Protein AF-A0AAN7A7U9-F1 (afdb_monomer_lite)

Sequence (141 aa):
MVQITGFTKRAVVSYAAAISLAANLSNPTDLSNSATAMSAFYLPDVTAFTLGAITRISDQDSFKQGTEFLLGKYNESGIGTDFRLDHYKIDPVGESSAIAWVTRMALPGSGAKRKAKGTLNGGWKFTNVYGFRVLPDGRKG

Secondary structure (DSSP, 8-state):
-HHHHHHHHHHHHHHHHHHHGGG-TT-HHHHHHHHHHHHTTSPTTEEEEETTEEEEE-SHHHHHHHHHHHHHHHHHTT--SEEEEEEEEEEE-SSSEEEEEEEEEEEPPTT--S--TTS-SS-EEEEEEEEEEB-TTS-B-

Radius of gyration: 15.83 Å; chains: 1; bounding box: 36×30×45 Å

pLDDT: mean 79.78, std 13.63, range [41.31, 96.38]

Organism: NCBI:txid2587417

Structure (mmCIF, N/CA/C/O backbone):
data_AF-A0AAN7A7U9-F1
#
_entry.id   AF-A0AAN7A7U9-F1
#
loop_
_atom_site.group_PDB
_atom_site.id
_atom_site.type_symbol
_atom_site.label_atom_id
_atom_site.label_alt_id
_atom_site.label_comp_id
_atom_site.label_asym_id
_atom_site.label_entity_id
_atom_site.label_seq_id
_atom_site.pdbx_PDB_ins_code
_atom_site.Cartn_x
_atom_site.Cartn_y
_atom_site.Cartn_z
_atom_site.occupancy
_atom_site.B_iso_or_equiv
_atom_site.auth_seq_id
_atom_site.auth_comp_id
_atom_site.auth_asym_id
_atom_site.auth_atom_id
_atom_site.pdbx_PDB_model_num
ATOM 1 N N . MET A 1 1 ? -20.703 -1.152 13.373 1.00 60.66 1 MET A N 1
ATOM 2 C CA . MET A 1 1 ? -20.056 -1.858 12.234 1.00 60.66 1 MET A CA 1
ATOM 3 C C . MET A 1 1 ? -19.987 -1.039 10.933 1.00 60.66 1 MET A C 1
ATOM 5 O O . MET A 1 1 ? -18.911 -0.935 10.367 1.00 60.66 1 MET A O 1
ATOM 9 N N . VAL A 1 2 ? -21.072 -0.395 10.468 1.00 64.12 2 VAL A N 1
ATOM 10 C CA . VAL A 1 2 ? -21.076 0.415 9.217 1.00 64.12 2 VAL A CA 1
ATOM 11 C C . VAL A 1 2 ? -20.004 1.517 9.193 1.00 64.12 2 VAL A C 1
ATOM 13 O O . VAL A 1 2 ? -19.424 1.805 8.145 1.00 64.12 2 VAL A O 1
ATOM 16 N N . GLN A 1 3 ? -19.698 2.111 10.351 1.00 79.62 3 GLN A N 1
ATOM 17 C CA . GLN A 1 3 ? -18.698 3.173 10.445 1.00 79.62 3 GLN A CA 1
ATOM 18 C C . GLN A 1 3 ? -17.283 2.693 10.086 1.00 79.62 3 GLN A C 1
ATOM 20 O O . GLN A 1 3 ? -16.676 3.297 9.200 1.00 79.62 3 GLN A O 1
ATOM 25 N N . ILE A 1 4 ? -16.777 1.602 10.685 1.00 85.44 4 ILE A N 1
ATOM 26 C CA . ILE A 1 4 ? -15.425 1.096 10.382 1.00 85.44 4 ILE A CA 1
ATOM 27 C C . ILE A 1 4 ? -15.292 0.704 8.909 1.00 85.44 4 ILE A C 1
ATOM 29 O O . ILE A 1 4 ? -14.340 1.125 8.263 1.00 85.44 4 ILE A O 1
ATOM 33 N N . THR A 1 5 ? -16.281 0.023 8.322 1.00 88.50 5 THR A N 1
ATOM 34 C CA . THR A 1 5 ? -16.251 -0.327 6.893 1.00 88.50 5 THR A CA 1
ATOM 35 C C . THR A 1 5 ? -16.170 0.919 6.006 1.00 88.50 5 THR A C 1
ATOM 37 O O . THR A 1 5 ? -15.396 0.953 5.048 1.00 88.50 5 THR A O 1
ATOM 40 N N . GLY A 1 6 ? -16.919 1.977 6.340 1.00 87.81 6 GLY A N 1
ATOM 41 C CA . GLY A 1 6 ? -16.845 3.261 5.642 1.00 87.81 6 GLY A CA 1
ATOM 42 C C . GLY A 1 6 ? -15.481 3.948 5.781 1.00 87.81 6 GLY A C 1
ATOM 43 O O . GLY A 1 6 ? -14.964 4.490 4.801 1.00 87.81 6 GLY A O 1
ATOM 44 N N . PHE A 1 7 ? -14.872 3.908 6.970 1.00 85.38 7 PHE A N 1
ATOM 45 C CA . PHE A 1 7 ? -13.523 4.435 7.202 1.00 85.38 7 PHE A CA 1
ATOM 46 C C . PHE A 1 7 ? -12.462 3.654 6.427 1.00 85.38 7 PHE A C 1
ATOM 48 O O . PHE A 1 7 ? -11.679 4.264 5.698 1.00 85.38 7 PHE A O 1
ATOM 55 N N . THR A 1 8 ? -12.481 2.325 6.517 1.00 90.06 8 THR A N 1
ATOM 56 C CA . THR A 1 8 ? -11.564 1.437 5.798 1.00 90.06 8 THR A CA 1
ATOM 57 C C . THR A 1 8 ? -11.679 1.635 4.290 1.00 90.06 8 THR A C 1
ATOM 59 O O . THR A 1 8 ? -10.665 1.782 3.614 1.00 90.06 8 THR A O 1
ATOM 62 N N . LYS A 1 9 ? -12.899 1.762 3.751 1.00 91.88 9 LYS A N 1
ATOM 63 C CA . LYS A 1 9 ? -13.111 2.057 2.327 1.00 91.88 9 LYS A CA 1
ATOM 64 C C . LYS A 1 9 ? -12.440 3.364 1.907 1.00 91.88 9 LYS A C 1
ATOM 66 O O . LYS A 1 9 ? -11.749 3.392 0.893 1.00 91.88 9 LYS A O 1
ATOM 71 N N . ARG A 1 10 ? -12.604 4.442 2.684 1.00 89.69 10 ARG A N 1
ATOM 72 C CA . ARG A 1 10 ? -11.935 5.725 2.401 1.00 89.69 10 ARG A CA 1
ATOM 73 C C . ARG A 1 10 ? -10.416 5.598 2.445 1.00 89.69 10 ARG A C 1
ATOM 75 O O . ARG A 1 10 ? -9.747 6.178 1.597 1.00 89.69 10 ARG A O 1
ATOM 82 N N . ALA A 1 11 ? -9.882 4.842 3.402 1.00 88.75 11 ALA A N 1
ATOM 83 C CA . ALA A 1 11 ? -8.449 4.600 3.489 1.00 88.75 11 ALA A CA 1
ATOM 84 C C . ALA A 1 11 ? -7.937 3.855 2.244 1.00 88.75 11 ALA A C 1
ATOM 86 O O . ALA A 1 11 ? -6.992 4.319 1.614 1.00 88.75 11 ALA A O 1
ATOM 87 N N . VAL A 1 12 ? -8.593 2.763 1.833 1.00 91.31 12 VAL A N 1
ATOM 88 C CA . VAL A 1 12 ? -8.227 1.996 0.626 1.00 91.31 12 VAL A CA 1
ATOM 89 C C . VAL A 1 12 ? -8.265 2.868 -0.631 1.00 91.31 12 VAL A C 1
ATOM 91 O O . VAL A 1 12 ? -7.343 2.820 -1.441 1.00 91.31 12 VAL A O 1
ATOM 94 N N . VAL A 1 13 ? -9.296 3.703 -0.787 1.00 90.12 13 VAL A N 1
ATOM 95 C CA . VAL A 1 13 ? -9.397 4.635 -1.923 1.00 90.12 13 VAL A CA 1
ATOM 96 C C . VAL A 1 13 ? -8.283 5.687 -1.886 1.00 90.12 13 VAL A C 1
ATOM 98 O O . VAL A 1 13 ? -7.688 5.981 -2.919 1.00 90.12 13 VAL A O 1
ATOM 101 N N . SER A 1 14 ? -7.949 6.217 -0.707 1.00 88.62 14 SER A N 1
ATOM 102 C CA . SER A 1 14 ? -6.829 7.154 -0.547 1.00 88.62 14 SER A CA 1
ATOM 103 C C . SER A 1 14 ? -5.490 6.507 -0.906 1.00 88.62 14 SER A C 1
ATOM 105 O O . SER A 1 14 ? -4.671 7.125 -1.580 1.00 88.62 14 SER A O 1
ATOM 107 N N . TYR A 1 15 ? -5.278 5.253 -0.500 1.00 88.75 15 TYR A N 1
ATOM 108 C CA . TYR A 1 15 ? -4.089 4.486 -0.866 1.00 88.75 15 TYR A CA 1
ATOM 109 C C . TYR A 1 15 ? -4.009 4.256 -2.378 1.00 88.75 15 TYR A C 1
ATOM 111 O O . TYR A 1 15 ? -2.956 4.447 -2.977 1.00 88.75 15 TYR A O 1
ATOM 119 N N . ALA A 1 16 ? -5.132 3.916 -3.016 1.00 87.06 16 ALA A N 1
ATOM 120 C CA . ALA A 1 16 ? -5.215 3.754 -4.465 1.00 87.06 16 ALA A CA 1
ATOM 121 C C . ALA A 1 16 ? -4.847 5.035 -5.235 1.00 87.06 16 ALA A C 1
ATOM 123 O O . ALA A 1 16 ? -4.173 4.972 -6.265 1.00 87.06 16 ALA A O 1
ATOM 124 N N . ALA A 1 17 ? -5.250 6.201 -4.728 1.00 86.38 17 ALA A N 1
ATOM 125 C CA . ALA A 1 17 ? -4.834 7.478 -5.295 1.00 86.38 17 ALA A CA 1
ATOM 126 C C . ALA A 1 17 ? -3.319 7.696 -5.131 1.00 86.38 17 ALA A C 1
ATOM 128 O O . ALA A 1 17 ? -2.652 8.064 -6.093 1.00 86.38 17 ALA A O 1
ATOM 129 N N . ALA A 1 18 ? -2.763 7.393 -3.952 1.00 87.38 18 ALA A N 1
ATOM 130 C CA . ALA A 1 18 ? -1.336 7.548 -3.670 1.00 87.38 18 ALA A CA 1
ATOM 131 C C . ALA A 1 18 ? -0.441 6.667 -4.561 1.00 87.38 18 ALA A C 1
ATOM 133 O O . ALA A 1 18 ? 0.560 7.151 -5.093 1.00 87.38 18 ALA A O 1
ATOM 134 N N . ILE A 1 19 ? -0.810 5.398 -4.772 1.00 84.75 19 ILE A N 1
ATOM 135 C CA . ILE A 1 19 ? -0.047 4.486 -5.646 1.00 84.75 19 ILE A CA 1
ATOM 136 C C . ILE A 1 19 ? -0.122 4.895 -7.124 1.00 84.75 19 ILE A C 1
ATOM 138 O O . ILE A 1 19 ? 0.819 4.646 -7.869 1.00 84.75 19 ILE A O 1
ATOM 142 N N . SER A 1 20 ? -1.206 5.561 -7.541 1.00 81.25 20 SER A N 1
ATOM 143 C CA . SER A 1 20 ? -1.368 6.031 -8.924 1.00 81.25 20 SER A CA 1
ATOM 144 C C . SER A 1 20 ? -0.454 7.222 -9.247 1.00 81.25 20 SER A C 1
ATOM 146 O O . SER A 1 20 ? -0.170 7.470 -10.415 1.00 81.25 20 SER A O 1
ATOM 148 N N . LEU A 1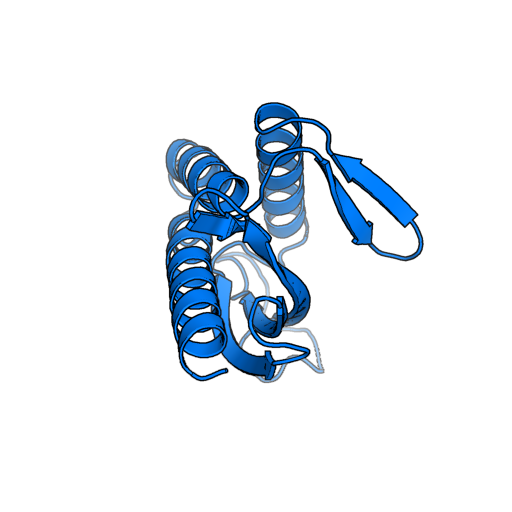 21 ? 0.050 7.944 -8.234 1.00 82.06 21 LEU A N 1
ATOM 149 C CA . LEU A 1 21 ? 1.003 9.046 -8.432 1.00 82.06 21 LEU A CA 1
ATOM 150 C C . LEU A 1 21 ? 2.333 8.567 -9.028 1.00 82.06 21 LEU A C 1
ATOM 152 O O . LEU A 1 21 ? 2.974 9.312 -9.760 1.00 82.06 21 LEU A O 1
ATOM 156 N N . ALA A 1 22 ? 2.723 7.314 -8.777 1.00 78.38 22 ALA A N 1
ATOM 157 C CA . ALA A 1 22 ? 3.942 6.733 -9.334 1.00 78.38 22 ALA A CA 1
ATOM 158 C C . ALA A 1 22 ? 3.800 6.294 -10.806 1.00 78.38 22 ALA A C 1
ATOM 160 O O . ALA A 1 22 ? 4.743 5.731 -11.363 1.00 78.38 22 ALA A O 1
ATOM 161 N N . ALA A 1 23 ? 2.650 6.528 -11.454 1.00 73.94 23 ALA A N 1
ATOM 162 C CA . ALA A 1 23 ? 2.406 6.095 -12.829 1.00 73.94 23 ALA A CA 1
ATOM 163 C C . ALA A 1 23 ? 3.271 6.816 -13.878 1.00 73.94 23 ALA A C 1
ATOM 165 O O . ALA A 1 23 ? 3.528 6.252 -14.942 1.00 73.94 23 ALA A O 1
ATOM 166 N N . ASN A 1 24 ? 3.746 8.034 -13.594 1.00 65.25 24 ASN A N 1
ATOM 167 C CA . ASN A 1 24 ? 4.588 8.801 -14.509 1.00 65.25 24 ASN A CA 1
ATOM 168 C C . ASN A 1 24 ? 6.027 8.894 -13.984 1.00 65.25 24 ASN A C 1
ATOM 170 O O . ASN A 1 24 ? 6.372 9.751 -13.183 1.00 65.25 24 ASN A O 1
ATOM 174 N N . LEU A 1 25 ? 6.888 7.996 -14.458 1.00 61.00 25 LEU A N 1
ATOM 175 C CA . LEU A 1 25 ? 8.288 7.896 -14.027 1.00 61.00 25 LEU A CA 1
ATOM 176 C C . LEU A 1 25 ? 9.234 8.906 -14.686 1.00 61.00 25 LEU A C 1
ATOM 178 O O . LEU A 1 25 ? 10.439 8.862 -14.447 1.00 61.00 25 LEU A O 1
ATOM 182 N N . SER A 1 26 ? 8.720 9.813 -15.516 1.00 57.75 26 SER A N 1
ATOM 183 C CA . SER A 1 26 ? 9.549 10.825 -16.186 1.00 57.75 26 SER A CA 1
ATOM 184 C C . SER A 1 26 ? 10.170 11.819 -15.195 1.00 57.75 26 SER A C 1
ATOM 186 O O . SER A 1 26 ? 11.075 12.566 -15.559 1.00 57.75 26 SER A O 1
ATOM 188 N N . ASN A 1 27 ? 9.684 11.838 -13.950 1.00 60.19 27 ASN A N 1
ATOM 189 C CA . ASN A 1 27 ? 10.082 12.778 -12.921 1.00 60.19 27 ASN A CA 1
ATOM 190 C C . ASN A 1 27 ? 10.378 12.046 -11.592 1.00 60.19 27 ASN A C 1
ATOM 192 O O . ASN A 1 27 ? 9.455 11.532 -10.962 1.00 60.19 27 ASN A O 1
ATOM 196 N N . PRO A 1 28 ? 11.634 12.030 -11.107 1.00 60.88 28 PRO A N 1
ATOM 197 C CA . PRO A 1 28 ? 11.998 11.478 -9.793 1.00 60.88 28 PRO A CA 1
ATOM 198 C C . PRO A 1 28 ? 11.186 12.055 -8.620 1.00 60.88 28 PRO A C 1
ATOM 200 O O . PRO A 1 28 ? 11.000 11.395 -7.598 1.00 60.88 28 PRO A O 1
ATOM 203 N N . THR A 1 29 ? 10.656 13.269 -8.782 1.00 68.00 29 THR A N 1
ATOM 204 C CA . THR A 1 29 ? 9.774 13.925 -7.806 1.00 68.00 29 THR A CA 1
ATOM 205 C C . THR A 1 29 ? 8.458 13.163 -7.624 1.00 68.00 29 THR A C 1
ATOM 207 O O . THR A 1 29 ? 7.935 13.100 -6.512 1.00 68.00 29 THR A O 1
ATOM 210 N N . ASP A 1 30 ? 7.950 12.517 -8.676 1.00 72.56 30 ASP A N 1
ATOM 211 C CA . ASP A 1 30 ? 6.678 11.786 -8.643 1.00 72.56 30 ASP A CA 1
ATOM 212 C C . ASP A 1 30 ? 6.797 10.496 -7.813 1.00 72.56 30 ASP A C 1
ATOM 214 O O . ASP A 1 30 ? 5.868 10.132 -7.088 1.00 72.56 30 ASP A O 1
ATOM 218 N N . LEU A 1 31 ? 7.977 9.861 -7.817 1.00 75.50 31 LEU A N 1
ATOM 219 C CA . LEU A 1 31 ? 8.285 8.717 -6.953 1.00 75.50 31 LEU A CA 1
ATOM 220 C C . LEU A 1 31 ? 8.313 9.104 -5.474 1.00 75.50 31 LEU A C 1
ATOM 222 O O . LEU A 1 31 ? 7.656 8.447 -4.667 1.00 75.50 31 LEU A O 1
ATOM 226 N N . SER A 1 32 ? 9.030 10.174 -5.111 1.00 81.75 32 SER A N 1
ATOM 227 C CA . SER A 1 32 ? 9.101 10.601 -3.705 1.00 81.75 32 SER A CA 1
ATOM 228 C C . SER A 1 32 ? 7.753 11.119 -3.194 1.00 81.75 32 SER A C 1
ATOM 230 O O . SER A 1 32 ? 7.362 10.838 -2.056 1.00 81.75 32 SER A O 1
ATOM 232 N N . ASN A 1 33 ? 6.988 11.809 -4.046 1.00 83.38 33 ASN A N 1
ATOM 233 C CA . ASN A 1 33 ? 5.623 12.231 -3.733 1.00 83.38 33 ASN A CA 1
ATOM 234 C C . ASN A 1 33 ? 4.694 11.032 -3.524 1.00 83.38 33 ASN A C 1
ATOM 236 O O . ASN A 1 33 ? 3.951 11.000 -2.542 1.00 83.38 33 ASN A O 1
ATOM 240 N N . SER A 1 34 ? 4.762 10.025 -4.402 1.00 83.50 34 SER A N 1
ATOM 241 C CA . SER A 1 34 ? 3.994 8.790 -4.239 1.00 83.50 34 SER A CA 1
ATOM 242 C C . SER A 1 34 ? 4.384 8.064 -2.955 1.00 83.50 34 SER A C 1
ATOM 244 O O . SER A 1 34 ? 3.504 7.719 -2.172 1.00 83.50 34 SER A O 1
ATOM 246 N N . ALA A 1 35 ? 5.678 7.914 -2.668 1.00 85.38 35 ALA A N 1
ATOM 247 C CA . ALA A 1 35 ? 6.139 7.265 -1.447 1.00 85.38 35 ALA A CA 1
ATOM 248 C C . ALA A 1 35 ? 5.700 8.005 -0.177 1.00 85.38 35 ALA A C 1
ATOM 250 O O . ALA A 1 35 ? 5.262 7.365 0.774 1.00 85.38 35 ALA A O 1
ATOM 251 N N . THR A 1 36 ? 5.739 9.340 -0.185 1.00 86.94 36 THR A N 1
ATOM 252 C CA . THR A 1 36 ? 5.235 10.175 0.918 1.00 86.94 36 THR A CA 1
ATOM 253 C C . THR A 1 36 ? 3.724 9.993 1.106 1.00 86.94 36 THR A C 1
ATOM 255 O O . THR A 1 36 ? 3.240 9.810 2.221 1.00 86.94 36 THR A O 1
ATOM 258 N N . ALA A 1 37 ? 2.951 10.000 0.016 1.00 86.06 37 ALA A N 1
ATOM 259 C CA . ALA A 1 37 ? 1.505 9.797 0.078 1.00 86.06 37 ALA A CA 1
ATOM 260 C C . ALA A 1 37 ? 1.136 8.366 0.513 1.00 86.06 37 ALA A C 1
ATOM 262 O O . ALA A 1 37 ? 0.161 8.162 1.236 1.00 86.06 37 ALA A O 1
ATOM 263 N N . MET A 1 38 ? 1.918 7.372 0.088 1.00 85.56 38 MET A N 1
ATOM 264 C CA . MET A 1 38 ? 1.750 5.975 0.475 1.00 85.56 38 MET A CA 1
ATOM 265 C C . MET A 1 38 ? 2.129 5.742 1.936 1.00 85.56 38 MET A C 1
ATOM 267 O O . MET A 1 38 ? 1.429 4.990 2.603 1.00 85.56 38 MET A O 1
ATOM 271 N N . SER A 1 39 ? 3.191 6.367 2.452 1.00 84.12 39 SER A N 1
ATOM 272 C CA . SER A 1 39 ? 3.609 6.188 3.848 1.00 84.12 39 SER A CA 1
ATOM 273 C C . SER A 1 39 ? 2.586 6.763 4.827 1.00 84.12 39 SER A C 1
ATOM 275 O O . SER A 1 39 ? 2.274 6.131 5.837 1.00 84.12 39 SER A O 1
ATOM 277 N N . ALA A 1 40 ? 1.949 7.881 4.467 1.00 83.81 40 ALA A N 1
ATOM 278 C CA . ALA A 1 40 ? 0.885 8.510 5.251 1.00 83.81 40 ALA A CA 1
ATOM 279 C C . ALA A 1 40 ? -0.375 7.638 5.434 1.00 83.81 40 ALA A C 1
ATOM 281 O O . ALA A 1 40 ? -1.222 7.943 6.274 1.00 83.81 40 ALA A O 1
ATOM 282 N N . PHE A 1 41 ? -0.526 6.561 4.656 1.00 81.69 41 PHE A N 1
ATOM 283 C CA . PHE A 1 41 ? -1.599 5.583 4.853 1.00 81.69 41 PHE A CA 1
ATOM 284 C C . PHE A 1 41 ? -1.412 4.749 6.128 1.00 81.69 41 PHE A C 1
ATOM 286 O O . PHE A 1 41 ? -2.390 4.262 6.692 1.00 81.69 41 PHE A O 1
ATOM 293 N N . TYR A 1 42 ? -0.172 4.587 6.572 1.00 80.44 42 TYR A N 1
ATOM 294 C CA . TYR A 1 42 ? 0.198 3.738 7.691 1.00 80.44 42 TYR A CA 1
ATOM 295 C C . TYR A 1 42 ? 0.369 4.574 8.962 1.00 80.44 42 TYR A C 1
ATOM 297 O O . TYR A 1 42 ? 0.741 5.742 8.899 1.00 80.44 42 TYR A O 1
ATOM 305 N N . LEU A 1 43 ? 0.116 4.003 10.139 1.00 78.00 43 LEU A N 1
ATOM 306 C CA . LEU A 1 43 ? 0.566 4.624 11.388 1.00 78.00 43 LEU A CA 1
ATOM 307 C C . LEU A 1 43 ? 2.043 4.315 11.658 1.00 78.00 43 LEU A C 1
ATOM 309 O O . LEU A 1 43 ? 2.579 3.357 11.108 1.00 78.00 43 LEU A O 1
ATOM 313 N N . PRO A 1 44 ? 2.709 5.072 12.544 1.00 74.69 44 PRO A N 1
ATOM 314 C CA . PRO A 1 44 ? 3.927 4.589 13.187 1.00 74.69 44 PRO A CA 1
ATOM 315 C C . PRO A 1 44 ? 3.701 3.215 13.846 1.00 74.69 44 PRO A C 1
ATOM 317 O O . PRO A 1 44 ? 2.573 2.879 14.216 1.00 74.69 44 PRO A O 1
ATOM 320 N N . ASP A 1 45 ? 4.773 2.438 14.013 1.00 83.44 45 ASP A N 1
ATOM 321 C CA . ASP A 1 45 ? 4.758 1.090 14.607 1.00 83.44 45 ASP A CA 1
ATOM 322 C C . ASP A 1 45 ? 4.002 0.005 13.813 1.00 83.44 45 ASP A C 1
ATOM 324 O O . ASP A 1 45 ? 3.464 -0.957 14.376 1.00 83.44 45 ASP A O 1
ATOM 328 N N . VAL A 1 46 ? 4.000 0.096 12.483 1.00 83.62 46 VAL A N 1
ATOM 329 C CA . VAL A 1 46 ? 3.442 -0.965 11.633 1.00 83.62 46 VAL A CA 1
ATOM 330 C C . VAL A 1 46 ? 4.331 -2.198 11.651 1.00 83.62 46 VAL A C 1
ATOM 332 O O . VAL A 1 46 ? 5.551 -2.127 11.523 1.00 83.62 46 VAL A O 1
ATOM 335 N N . THR A 1 47 ? 3.692 -3.360 11.749 1.00 87.25 47 THR A N 1
ATOM 336 C CA . THR A 1 47 ? 4.337 -4.647 11.488 1.00 87.25 47 THR A CA 1
ATOM 337 C C . THR A 1 47 ? 3.980 -5.099 10.077 1.00 87.25 47 THR A C 1
ATOM 339 O O . THR A 1 47 ? 2.810 -5.323 9.769 1.00 87.25 47 THR A O 1
ATOM 342 N N . ALA A 1 48 ? 4.988 -5.219 9.221 1.00 84.56 48 ALA A N 1
ATOM 343 C CA . ALA A 1 48 ? 4.866 -5.718 7.862 1.00 84.56 48 ALA A CA 1
ATOM 344 C C . ALA A 1 48 ? 5.344 -7.172 7.781 1.00 84.56 48 ALA A C 1
ATOM 346 O O . ALA A 1 48 ? 6.349 -7.547 8.387 1.00 84.56 48 ALA A O 1
ATOM 347 N N . PHE A 1 49 ? 4.632 -7.972 6.990 1.00 86.56 49 PHE A N 1
ATOM 348 C CA . PHE A 1 49 ? 4.971 -9.361 6.700 1.00 86.56 49 PHE A CA 1
ATOM 349 C C . PHE A 1 49 ? 5.230 -9.484 5.201 1.00 86.56 49 PHE A C 1
ATOM 351 O O . PHE A 1 49 ? 4.301 -9.365 4.401 1.00 86.56 49 PHE A O 1
ATOM 358 N N . THR A 1 50 ? 6.482 -9.712 4.814 1.00 81.25 50 THR A N 1
ATOM 359 C CA . THR A 1 50 ? 6.891 -9.720 3.403 1.00 81.25 50 THR A CA 1
ATOM 360 C C . THR A 1 50 ? 7.802 -10.911 3.145 1.00 81.25 50 THR A C 1
ATOM 362 O O . THR A 1 50 ? 8.871 -11.004 3.737 1.00 81.25 50 THR A O 1
ATOM 365 N N . LEU A 1 51 ? 7.392 -11.825 2.257 1.00 79.94 51 LEU A N 1
ATOM 366 C CA . LEU A 1 51 ? 8.187 -12.994 1.834 1.00 79.94 51 LEU A CA 1
ATOM 367 C C . LEU A 1 51 ? 8.743 -13.842 3.001 1.00 79.94 51 LEU A C 1
ATOM 369 O O . LEU A 1 51 ? 9.862 -14.339 2.941 1.00 79.94 51 LEU A O 1
ATOM 373 N N . GLY A 1 52 ? 7.963 -13.995 4.077 1.00 82.75 52 GLY A N 1
ATOM 374 C CA . GLY A 1 52 ? 8.364 -14.745 5.274 1.00 82.75 52 GLY A CA 1
ATOM 375 C C . GLY A 1 52 ? 9.188 -13.946 6.291 1.00 82.75 52 GLY A C 1
ATOM 376 O O . GLY A 1 52 ? 9.425 -14.441 7.388 1.00 82.75 52 GLY A O 1
ATOM 377 N N . ALA A 1 53 ? 9.575 -12.708 5.975 1.00 84.00 53 ALA A N 1
ATOM 378 C CA . ALA A 1 53 ? 10.178 -11.790 6.932 1.00 84.00 53 ALA A CA 1
ATOM 379 C C . ALA A 1 53 ? 9.106 -10.996 7.691 1.00 84.00 53 ALA A C 1
ATOM 381 O O . ALA A 1 53 ? 8.078 -10.611 7.12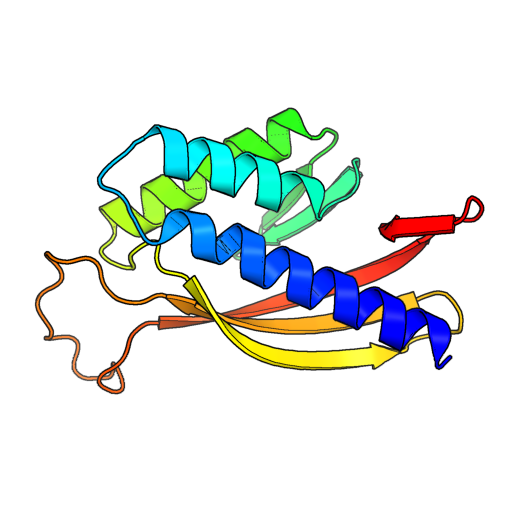6 1.00 84.00 53 ALA A O 1
ATOM 382 N N . ILE A 1 54 ? 9.384 -10.725 8.967 1.00 89.44 54 ILE A N 1
ATOM 383 C CA . ILE A 1 54 ? 8.605 -9.824 9.817 1.00 89.44 54 ILE A CA 1
ATOM 384 C C . ILE A 1 54 ? 9.454 -8.578 10.039 1.00 89.44 54 ILE A C 1
ATOM 386 O O . ILE A 1 54 ? 10.579 -8.670 10.531 1.00 89.44 54 ILE A O 1
ATOM 390 N N . THR A 1 55 ? 8.929 -7.412 9.684 1.00 87.69 55 THR A N 1
ATOM 391 C CA . THR A 1 55 ? 9.626 -6.136 9.851 1.00 87.69 55 THR A CA 1
ATOM 392 C C . THR A 1 55 ? 8.736 -5.177 10.613 1.00 87.69 55 THR A C 1
ATOM 394 O O . THR A 1 55 ? 7.597 -4.933 10.218 1.00 87.69 55 THR A O 1
ATOM 397 N N . ARG A 1 56 ? 9.256 -4.614 11.703 1.00 8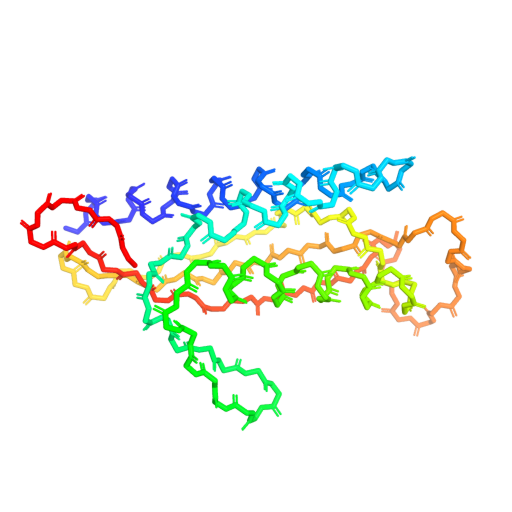8.69 56 ARG A N 1
ATOM 398 C CA . ARG A 1 56 ? 8.606 -3.509 12.402 1.00 88.69 56 ARG A CA 1
ATOM 399 C C . ARG A 1 56 ? 9.160 -2.197 11.865 1.00 88.69 56 ARG A C 1
ATOM 401 O O . ARG A 1 56 ? 10.372 -2.010 11.848 1.00 88.69 56 ARG A O 1
ATOM 408 N N . ILE A 1 57 ? 8.271 -1.316 11.428 1.00 86.44 57 ILE A N 1
ATOM 409 C CA . ILE A 1 57 ? 8.603 0.016 10.931 1.00 86.44 57 ILE A CA 1
ATOM 410 C C . ILE A 1 57 ? 8.094 1.012 11.968 1.00 86.44 57 ILE A C 1
ATOM 412 O O . ILE A 1 57 ? 6.888 1.194 12.131 1.00 86.44 57 ILE A O 1
ATOM 416 N N . SER A 1 58 ? 9.025 1.594 12.717 1.00 85.25 58 SER A N 1
ATOM 417 C CA . SER A 1 58 ? 8.712 2.383 13.912 1.00 85.25 58 SER A CA 1
ATOM 418 C C . SER A 1 58 ? 8.283 3.815 13.592 1.00 85.25 58 SER A C 1
ATOM 420 O O . SER A 1 58 ? 7.536 4.412 14.360 1.00 85.25 58 SER A O 1
ATOM 422 N N . ASP A 1 59 ? 8.708 4.362 12.454 1.00 87.31 59 ASP A N 1
ATOM 423 C CA . ASP A 1 59 ? 8.483 5.758 12.086 1.00 87.31 59 ASP A CA 1
ATOM 424 C C . ASP A 1 59 ? 8.130 5.932 10.597 1.00 87.31 59 ASP A C 1
ATOM 426 O O . ASP A 1 59 ? 8.295 5.034 9.766 1.00 87.31 59 ASP A O 1
ATOM 430 N N . GLN A 1 60 ? 7.597 7.111 10.278 1.00 85.12 60 GLN A N 1
ATOM 431 C CA . GLN A 1 60 ? 7.121 7.457 8.939 1.00 85.12 60 GLN A CA 1
ATOM 432 C C . GLN A 1 60 ? 8.243 7.601 7.908 1.00 85.12 60 GLN A C 1
ATOM 434 O O . GLN A 1 60 ? 8.044 7.236 6.749 1.00 85.12 60 GLN A O 1
ATOM 439 N N . ASP A 1 61 ? 9.418 8.083 8.312 1.00 87.56 61 ASP A N 1
ATOM 440 C CA . ASP A 1 61 ? 10.539 8.297 7.396 1.00 87.56 61 ASP A CA 1
ATOM 441 C C . ASP A 1 61 ? 11.115 6.955 6.936 1.00 87.56 61 ASP A C 1
ATOM 443 O O . ASP A 1 61 ? 11.319 6.744 5.738 1.00 87.56 61 ASP A O 1
ATOM 447 N N . SER A 1 62 ? 11.261 6.003 7.858 1.00 87.75 62 SER A N 1
ATOM 448 C CA . SER A 1 62 ? 11.612 4.611 7.567 1.00 87.75 62 SER A CA 1
ATOM 449 C C . SER A 1 62 ? 10.607 3.969 6.604 1.00 87.75 62 SER A C 1
ATOM 451 O O . SER A 1 62 ? 10.992 3.256 5.672 1.00 87.75 62 SER A O 1
ATOM 453 N N . PHE A 1 63 ? 9.310 4.251 6.777 1.00 86.06 63 PHE A N 1
ATOM 454 C CA . PHE A 1 63 ? 8.273 3.752 5.873 1.00 86.06 63 PHE A CA 1
ATOM 455 C C . PHE A 1 63 ? 8.401 4.353 4.467 1.00 86.06 63 PHE A C 1
ATOM 457 O O . PHE A 1 63 ? 8.331 3.631 3.463 1.00 86.06 63 PHE A O 1
ATOM 464 N N . LYS A 1 64 ? 8.608 5.671 4.383 1.00 88.50 64 LYS A N 1
ATOM 465 C CA . LYS A 1 64 ? 8.814 6.382 3.119 1.00 88.50 64 LYS A CA 1
ATOM 466 C C . LYS A 1 64 ? 10.031 5.828 2.378 1.00 88.50 64 LYS A C 1
ATOM 468 O O . LYS A 1 64 ? 9.890 5.436 1.223 1.00 88.50 64 LYS A O 1
ATOM 473 N N . GLN A 1 65 ? 11.181 5.719 3.042 1.00 87.75 65 GLN A N 1
ATOM 474 C CA . GLN A 1 65 ? 12.415 5.193 2.444 1.00 87.75 65 GLN A CA 1
ATOM 475 C C . GLN A 1 65 ? 12.239 3.759 1.929 1.00 87.75 65 GLN A C 1
ATOM 477 O O . GLN A 1 65 ? 12.619 3.450 0.799 1.00 87.75 65 GLN A O 1
ATOM 482 N N . GLY A 1 66 ? 11.603 2.885 2.718 1.00 86.38 66 GLY A N 1
ATOM 483 C CA . GLY A 1 66 ? 11.293 1.520 2.287 1.00 86.38 66 GLY A CA 1
ATOM 484 C C . GLY A 1 66 ? 10.360 1.481 1.071 1.00 86.38 66 GLY A C 1
ATOM 485 O O . GLY A 1 66 ? 10.539 0.658 0.171 1.00 86.38 66 GLY A O 1
ATOM 486 N N . THR A 1 67 ? 9.395 2.400 1.005 1.00 87.06 67 THR A N 1
ATOM 487 C CA . THR A 1 67 ? 8.478 2.524 -0.136 1.00 87.06 67 THR A CA 1
ATOM 488 C C . THR A 1 67 ? 9.197 3.014 -1.392 1.00 87.06 67 THR A C 1
ATOM 490 O O . THR A 1 67 ? 9.017 2.419 -2.454 1.00 87.06 67 THR A O 1
ATOM 493 N N . GLU A 1 68 ? 10.046 4.040 -1.283 1.00 86.38 68 GLU A N 1
ATOM 494 C CA . GLU A 1 68 ? 10.874 4.527 -2.397 1.00 86.38 68 GLU A CA 1
ATOM 495 C C . GLU A 1 68 ? 11.778 3.413 -2.939 1.00 86.38 68 GLU A C 1
ATOM 497 O O . GLU A 1 68 ? 11.814 3.177 -4.149 1.00 86.38 68 GLU A O 1
ATOM 502 N N . PHE A 1 69 ? 12.436 2.663 -2.048 1.00 86.50 69 PHE A N 1
ATOM 503 C CA . PHE A 1 69 ? 13.272 1.524 -2.423 1.00 86.50 69 PHE A CA 1
ATOM 504 C C . PHE A 1 69 ? 12.484 0.454 -3.194 1.00 86.50 69 PHE A C 1
ATOM 506 O O . PHE A 1 69 ? 12.928 -0.005 -4.249 1.00 86.50 69 PHE A O 1
ATOM 513 N N . LEU A 1 70 ? 11.298 0.070 -2.708 1.00 85.12 70 LEU A N 1
ATOM 514 C CA . LEU A 1 70 ? 10.454 -0.930 -3.371 1.00 85.12 70 LEU A CA 1
ATOM 515 C C . LEU A 1 70 ? 9.972 -0.469 -4.752 1.00 85.12 70 LEU A C 1
ATOM 517 O O . LEU A 1 70 ? 10.021 -1.253 -5.701 1.00 85.12 70 LEU A O 1
ATOM 521 N N . LEU A 1 71 ? 9.536 0.787 -4.885 1.00 82.94 71 LEU A N 1
ATOM 522 C CA . LEU A 1 71 ? 9.126 1.349 -6.176 1.00 82.94 71 LEU A CA 1
ATOM 523 C C . LEU A 1 71 ? 10.296 1.375 -7.170 1.00 82.94 71 LEU A C 1
ATOM 525 O O . LEU A 1 71 ? 10.122 0.988 -8.328 1.00 82.94 71 LEU A O 1
ATOM 529 N N . GLY A 1 72 ? 11.500 1.734 -6.708 1.00 82.06 72 GLY A N 1
ATOM 530 C CA . GLY A 1 72 ? 12.728 1.643 -7.500 1.00 82.06 72 GLY A CA 1
ATOM 531 C C . GLY A 1 72 ? 12.998 0.218 -7.990 1.00 82.06 72 GLY A C 1
ATOM 532 O O . GLY A 1 72 ? 13.207 -0.001 -9.185 1.00 82.06 72 GLY A O 1
ATOM 533 N N . LYS A 1 73 ? 12.882 -0.779 -7.101 1.00 84.06 73 LYS A N 1
ATOM 534 C CA . LYS A 1 73 ? 13.057 -2.194 -7.463 1.00 84.06 73 LYS A CA 1
ATOM 535 C C . LYS A 1 73 ? 12.019 -2.678 -8.467 1.00 84.06 73 LYS A C 1
ATOM 537 O O . LYS A 1 73 ? 12.381 -3.389 -9.402 1.00 84.06 73 LYS A O 1
ATOM 542 N N . TYR A 1 74 ? 10.752 -2.291 -8.336 1.00 81.94 74 TYR A N 1
ATOM 543 C CA . TYR A 1 74 ? 9.727 -2.650 -9.321 1.00 81.94 74 TYR A CA 1
ATOM 544 C C . TYR A 1 74 ? 10.024 -2.087 -10.709 1.00 81.94 74 TYR A C 1
ATOM 546 O O . TYR A 1 74 ? 9.803 -2.777 -11.710 1.00 81.94 74 TYR A O 1
ATOM 554 N N . ASN A 1 75 ? 10.573 -0.875 -10.773 1.00 77.56 75 ASN A N 1
ATOM 555 C CA . ASN A 1 75 ? 11.002 -0.288 -12.032 1.00 77.56 75 ASN A CA 1
ATOM 556 C C . ASN A 1 75 ? 12.191 -1.051 -12.644 1.00 77.56 75 ASN A C 1
ATOM 558 O O . ASN A 1 75 ? 12.102 -1.495 -13.787 1.00 77.56 75 ASN A O 1
ATOM 562 N N . GLU A 1 76 ? 13.257 -1.290 -11.870 1.00 81.25 76 GLU A N 1
ATOM 563 C CA . GLU A 1 76 ? 14.434 -2.071 -12.303 1.00 81.25 76 GLU A CA 1
ATOM 564 C C . GLU A 1 76 ?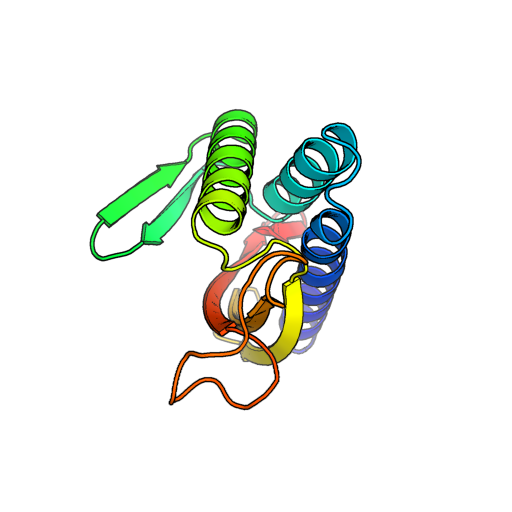 14.058 -3.481 -12.794 1.00 81.25 76 GLU A C 1
ATOM 566 O O . GLU A 1 76 ? 14.651 -4.002 -13.737 1.00 81.25 76 GLU A O 1
ATOM 571 N N . SER A 1 77 ? 13.036 -4.085 -12.182 1.00 78.81 77 SER A N 1
ATOM 572 C CA . SER A 1 77 ? 12.549 -5.433 -12.508 1.00 78.81 77 SER A CA 1
ATOM 573 C C . SER A 1 77 ? 11.658 -5.491 -13.756 1.00 78.81 77 SER A C 1
ATOM 575 O O . SER A 1 77 ? 11.266 -6.578 -14.179 1.00 78.81 77 SER A O 1
ATOM 577 N N . GLY A 1 78 ? 11.249 -4.345 -14.312 1.00 74.75 78 GLY A N 1
ATOM 578 C CA . GLY A 1 78 ? 10.277 -4.278 -15.409 1.00 74.75 78 GLY A CA 1
ATOM 579 C C . GLY A 1 78 ? 8.820 -4.553 -15.003 1.00 74.75 78 GLY A C 1
ATOM 580 O O . GLY A 1 78 ? 7.962 -4.684 -15.878 1.00 74.75 78 GLY A O 1
ATOM 581 N N . ILE A 1 79 ? 8.520 -4.617 -13.697 1.00 79.50 79 ILE A N 1
ATOM 582 C CA . ILE A 1 79 ? 7.146 -4.706 -13.166 1.00 79.50 79 ILE A CA 1
ATOM 583 C C . ILE A 1 79 ? 6.392 -3.400 -13.446 1.00 79.50 79 ILE A C 1
ATOM 585 O O . ILE A 1 79 ? 5.208 -3.449 -13.771 1.00 79.50 79 ILE A O 1
ATOM 589 N N . GLY A 1 80 ? 7.103 -2.269 -13.385 1.00 79.00 80 GLY A N 1
ATOM 590 C CA . GLY A 1 80 ? 6.544 -0.928 -13.530 1.00 79.00 80 GLY A CA 1
ATOM 591 C C . GLY A 1 80 ? 5.988 -0.373 -12.217 1.00 79.00 80 GLY A C 1
ATOM 592 O O . GLY A 1 80 ? 5.891 -1.075 -11.210 1.00 79.00 80 GLY A O 1
ATOM 593 N N . THR A 1 81 ? 5.656 0.915 -12.227 1.00 81.25 81 THR A N 1
ATOM 594 C CA . THR A 1 81 ? 5.159 1.657 -11.054 1.00 81.25 81 THR A CA 1
ATOM 595 C C . THR A 1 81 ? 3.783 2.285 -11.272 1.00 81.25 81 THR A C 1
ATOM 597 O O . THR A 1 81 ? 3.238 2.874 -10.344 1.00 81.25 81 THR A O 1
ATOM 600 N N . ASP A 1 82 ? 3.188 2.138 -12.463 1.00 83.88 82 ASP A N 1
ATOM 601 C CA . ASP A 1 82 ? 1.772 2.451 -12.693 1.00 83.88 82 ASP A CA 1
ATOM 602 C C . ASP A 1 82 ? 0.930 1.357 -12.035 1.00 83.88 82 ASP A C 1
ATOM 604 O O . ASP A 1 82 ? 0.611 0.326 -12.634 1.00 83.88 82 ASP A O 1
ATOM 608 N N . PHE A 1 83 ? 0.648 1.567 -10.752 1.00 85.38 83 PHE A N 1
ATOM 609 C CA . PHE A 1 83 ? -0.243 0.729 -9.976 1.00 85.38 83 PHE A CA 1
ATOM 610 C C . PHE A 1 83 ? -1.654 1.300 -9.999 1.00 85.38 83 PHE A C 1
ATOM 612 O O . PHE A 1 83 ? -1.884 2.452 -9.642 1.00 85.38 83 PHE A O 1
ATOM 619 N N . ARG A 1 84 ? -2.622 0.443 -10.314 1.00 86.81 84 ARG A N 1
ATOM 620 C CA . ARG A 1 84 ? -4.049 0.772 -10.278 1.00 86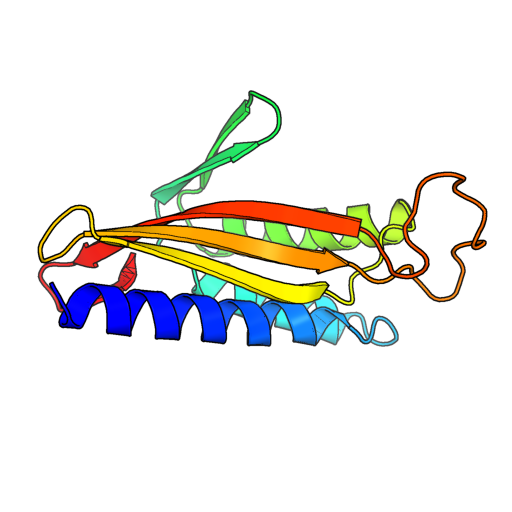.81 84 ARG A CA 1
ATOM 621 C C . ARG A 1 84 ? -4.773 -0.149 -9.320 1.00 86.81 84 ARG A C 1
ATOM 623 O O . ARG A 1 84 ? -4.433 -1.325 -9.206 1.00 86.81 84 ARG A O 1
ATOM 630 N N . LEU A 1 85 ? -5.785 0.371 -8.638 1.00 89.56 85 LEU A N 1
ATOM 631 C CA . LEU A 1 85 ? -6.687 -0.465 -7.852 1.00 89.56 85 LEU A CA 1
ATOM 632 C C . LEU A 1 85 ? -7.517 -1.338 -8.803 1.00 89.56 85 LEU A C 1
ATOM 634 O O . LEU A 1 85 ? -8.199 -0.811 -9.676 1.00 89.56 85 LEU A O 1
ATOM 638 N N . ASP A 1 86 ? -7.449 -2.657 -8.628 1.00 90.69 86 ASP A N 1
ATOM 639 C CA . ASP A 1 86 ? -8.238 -3.630 -9.396 1.00 90.69 86 ASP A CA 1
ATOM 640 C C . ASP A 1 86 ? -9.538 -3.947 -8.653 1.00 90.69 86 ASP A C 1
ATOM 642 O O . ASP A 1 86 ? -10.633 -3.734 -9.164 1.00 90.69 86 ASP A O 1
ATOM 646 N N . HIS A 1 87 ? -9.423 -4.399 -7.404 1.00 93.06 87 HIS A N 1
ATOM 647 C CA . HIS A 1 87 ? -10.562 -4.641 -6.526 1.00 93.06 87 HIS A CA 1
ATOM 648 C C . HIS A 1 87 ? -10.130 -4.625 -5.060 1.00 93.06 87 HIS A C 1
ATOM 650 O O . HIS A 1 87 ? -8.944 -4.697 -4.739 1.00 93.06 87 HIS A O 1
ATOM 656 N N . TYR A 1 88 ? -11.103 -4.549 -4.156 1.00 95.56 88 TYR A N 1
ATOM 657 C CA . TYR A 1 88 ? -10.861 -4.727 -2.732 1.00 95.56 88 TYR A CA 1
ATOM 658 C C . TYR A 1 88 ? -12.044 -5.405 -2.045 1.00 95.56 88 TYR A C 1
ATOM 660 O O . TYR A 1 88 ? -13.187 -5.295 -2.491 1.00 95.56 88 TYR A O 1
ATOM 668 N N . LYS A 1 89 ? -11.759 -6.072 -0.929 1.00 96.31 89 LYS A N 1
ATOM 669 C CA . LYS A 1 89 ? -12.740 -6.643 -0.003 1.00 96.31 89 LYS A CA 1
ATOM 670 C C . LYS A 1 89 ? -12.458 -6.101 1.391 1.00 96.31 89 LYS A C 1
ATOM 672 O O . LYS A 1 89 ? -11.296 -5.957 1.757 1.00 96.31 89 LYS A O 1
ATOM 677 N N . ILE A 1 90 ? -13.502 -5.788 2.152 1.00 95.62 90 ILE A N 1
ATOM 678 C CA . ILE A 1 90 ? -13.386 -5.343 3.544 1.00 95.62 90 ILE A CA 1
ATOM 679 C C . ILE A 1 90 ? -14.207 -6.294 4.399 1.00 95.62 90 ILE A C 1
ATOM 681 O O . ILE A 1 90 ? -15.420 -6.375 4.210 1.00 95.62 90 ILE A O 1
ATOM 685 N N . ASP A 1 91 ? -13.551 -6.947 5.352 1.00 96.00 91 ASP A N 1
ATOM 686 C CA . ASP A 1 91 ? -14.202 -7.804 6.337 1.00 96.00 91 ASP A CA 1
ATOM 687 C C . ASP A 1 91 ? -14.130 -7.108 7.706 1.00 96.00 91 ASP A C 1
ATOM 689 O O . ASP A 1 91 ? -13.043 -6.999 8.286 1.00 96.00 91 ASP A O 1
ATOM 693 N N . PRO A 1 92 ? -15.248 -6.567 8.228 1.00 93.50 92 PRO A N 1
ATOM 694 C CA . PRO A 1 92 ? -15.269 -6.023 9.578 1.00 93.50 92 PRO A CA 1
ATOM 695 C C . PRO A 1 92 ? -15.057 -7.152 10.593 1.00 93.50 92 PRO A C 1
ATOM 697 O O . PRO A 1 92 ? -15.708 -8.190 10.523 1.00 93.50 92 PRO A O 1
ATOM 700 N N . VAL A 1 93 ? -14.152 -6.932 11.546 1.00 92.88 93 VAL A N 1
ATOM 701 C CA . VAL A 1 93 ? -13.847 -7.885 12.630 1.00 92.88 93 VAL A CA 1
ATOM 702 C C . VAL A 1 93 ? -14.550 -7.472 13.924 1.00 92.88 93 VAL A C 1
ATOM 704 O O . VAL A 1 93 ? -14.923 -8.315 14.732 1.00 92.88 93 VAL A O 1
ATOM 707 N N . GLY A 1 94 ? -14.771 -6.170 14.112 1.00 88.50 94 GLY A N 1
ATOM 708 C CA . GLY A 1 94 ? -15.481 -5.612 15.257 1.00 88.50 94 GLY A CA 1
ATOM 709 C C . GLY A 1 94 ? -16.011 -4.214 14.958 1.00 88.50 94 GLY A C 1
ATOM 710 O O . GLY A 1 94 ? -16.008 -3.758 13.815 1.00 88.50 94 GLY A O 1
ATOM 711 N N . GLU A 1 95 ? -16.473 -3.501 15.984 1.00 86.94 95 GLU A N 1
ATOM 712 C CA . GLU A 1 95 ? -17.013 -2.146 15.802 1.00 86.94 95 GLU A CA 1
ATOM 713 C C . GLU A 1 95 ? -15.956 -1.123 15.381 1.00 86.94 95 GLU A C 1
ATOM 715 O O . GLU A 1 95 ? -16.268 -0.199 14.628 1.00 86.94 95 GLU A O 1
ATOM 720 N N . SER A 1 96 ? -14.717 -1.327 15.828 1.00 88.25 96 SER A N 1
ATOM 721 C CA . SER A 1 96 ? -13.573 -0.443 15.613 1.00 88.25 96 SER A CA 1
ATOM 722 C C . SER A 1 96 ? -12.464 -1.067 14.768 1.00 88.25 96 SER A C 1
ATOM 724 O O . SER A 1 96 ? -11.455 -0.405 14.555 1.00 88.25 96 SER A O 1
ATOM 726 N N . SER A 1 97 ? -12.635 -2.292 14.259 1.00 90.50 97 SER A N 1
ATOM 727 C CA . SER A 1 97 ? -11.581 -2.999 13.521 1.00 90.50 97 SER A CA 1
ATOM 728 C C . SER A 1 97 ? -12.108 -3.702 12.278 1.00 90.50 97 SER A C 1
ATOM 730 O O . SER A 1 97 ? -13.201 -4.275 12.280 1.00 90.50 97 SER A O 1
ATOM 732 N N . ALA A 1 98 ? -11.310 -3.690 11.217 1.00 94.06 98 ALA A N 1
ATOM 733 C CA . ALA A 1 98 ? -11.595 -4.390 9.972 1.00 94.06 98 ALA A CA 1
ATOM 734 C C . ALA A 1 98 ? -10.299 -4.872 9.328 1.00 94.06 98 ALA A C 1
ATOM 736 O O . ALA A 1 98 ? -9.223 -4.347 9.602 1.00 94.06 98 ALA A O 1
ATOM 737 N N . ILE A 1 99 ? -10.406 -5.847 8.439 1.00 94.94 99 ILE A N 1
ATOM 738 C CA . ILE A 1 99 ? -9.312 -6.244 7.563 1.00 94.94 99 ILE A CA 1
ATOM 739 C C . ILE A 1 99 ? -9.713 -5.852 6.136 1.00 94.94 99 ILE A C 1
ATOM 741 O O . ILE A 1 99 ? -10.892 -5.915 5.776 1.00 94.94 99 ILE A O 1
ATOM 745 N N . ALA A 1 100 ? -8.760 -5.400 5.323 1.00 94.69 100 ALA A N 1
ATOM 746 C CA . ALA A 1 100 ? -8.973 -5.151 3.905 1.00 94.69 100 ALA A CA 1
ATOM 747 C C . ALA A 1 100 ? -7.990 -5.942 3.046 1.00 94.69 100 ALA A C 1
ATOM 749 O O . ALA A 1 100 ? -6.784 -5.930 3.281 1.00 94.69 100 ALA A O 1
ATOM 750 N N . TRP A 1 101 ? -8.519 -6.567 2.004 1.00 96.38 101 TRP A N 1
ATOM 751 C CA . TRP A 1 101 ? -7.781 -7.247 0.956 1.00 96.38 101 TRP A CA 1
ATOM 752 C C . TRP A 1 101 ? -7.805 -6.300 -0.222 1.00 96.38 101 TRP A C 1
ATOM 754 O O . TRP A 1 101 ? -8.876 -6.014 -0.754 1.00 96.38 101 TRP A O 1
ATOM 764 N N . VAL A 1 102 ? -6.652 -5.758 -0.583 1.00 93.56 102 VAL A N 1
ATOM 765 C CA . VAL A 1 102 ? -6.532 -4.735 -1.617 1.00 93.56 102 VAL A CA 1
ATOM 766 C C . VAL A 1 102 ? -5.707 -5.309 -2.747 1.00 93.56 102 VAL A C 1
ATOM 768 O O . VAL A 1 102 ? -4.505 -5.541 -2.599 1.00 93.56 102 VAL A O 1
ATOM 771 N N . THR A 1 103 ? -6.361 -5.518 -3.882 1.00 93.12 103 THR A N 1
ATOM 772 C CA . THR A 1 103 ? -5.718 -6.000 -5.094 1.00 93.12 103 THR A CA 1
ATOM 773 C C . THR A 1 103 ? -5.357 -4.819 -5.974 1.00 93.12 103 THR A C 1
ATOM 775 O O . THR A 1 103 ? -6.221 -4.059 -6.417 1.00 93.12 103 THR A O 1
ATOM 778 N N . ARG A 1 104 ? -4.064 -4.677 -6.250 1.00 89.62 104 ARG A N 1
ATOM 779 C CA . ARG A 1 104 ? -3.501 -3.680 -7.161 1.00 89.62 104 ARG A CA 1
ATOM 780 C C . ARG A 1 104 ? -2.896 -4.353 -8.382 1.00 89.62 104 ARG A C 1
ATOM 782 O O . ARG A 1 104 ? -2.332 -5.441 -8.280 1.00 89.62 104 ARG A O 1
ATOM 789 N N . MET A 1 105 ? -2.989 -3.691 -9.523 1.00 88.44 105 MET A N 1
ATOM 790 C CA . MET A 1 105 ? -2.424 -4.130 -10.788 1.00 88.44 105 MET A CA 1
ATOM 791 C C . MET A 1 105 ? -1.288 -3.190 -11.191 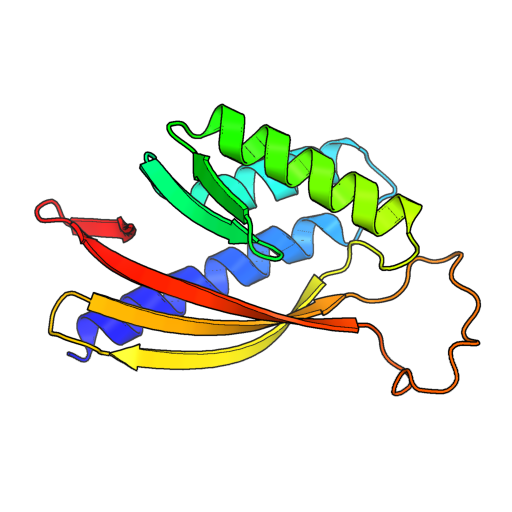1.00 88.44 105 MET A C 1
ATOM 793 O O . MET A 1 105 ? -1.537 -2.002 -11.363 1.00 88.44 105 MET A O 1
ATOM 797 N N . ALA A 1 106 ? -0.069 -3.708 -11.329 1.00 85.00 106 ALA A N 1
ATOM 798 C CA . ALA A 1 106 ? 1.065 -2.989 -11.899 1.00 85.00 106 ALA A CA 1
ATOM 799 C C . ALA A 1 106 ? 1.071 -3.156 -13.414 1.00 85.00 106 ALA A C 1
ATOM 801 O O . ALA A 1 106 ? 1.101 -4.285 -13.916 1.00 85.00 106 ALA A O 1
ATOM 802 N N . LEU A 1 107 ? 1.062 -2.050 -14.144 1.00 80.56 107 LEU A N 1
ATOM 803 C CA . LEU A 1 107 ? 1.229 -2.072 -15.587 1.00 80.56 107 LEU A CA 1
ATOM 804 C C . LEU A 1 107 ? 2.720 -2.103 -15.952 1.00 80.56 107 LEU A C 1
ATOM 806 O O . LEU A 1 107 ? 3.510 -1.392 -15.328 1.00 80.56 107 LEU A O 1
ATOM 810 N N . PRO A 1 108 ? 3.119 -2.897 -16.967 1.00 73.38 108 PRO A N 1
ATOM 811 C CA . PRO A 1 108 ? 4.518 -2.988 -17.366 1.00 73.38 108 PRO A CA 1
ATOM 812 C C . PRO A 1 108 ? 5.060 -1.619 -17.789 1.00 73.38 108 PRO A C 1
ATOM 814 O O . PRO A 1 108 ? 4.373 -0.869 -18.484 1.00 73.38 108 PRO A O 1
ATOM 817 N N . GLY A 1 109 ? 6.308 -1.321 -17.423 1.00 66.81 109 GLY A N 1
ATOM 818 C CA . GLY A 1 109 ? 6.992 -0.112 -17.888 1.00 66.81 109 GLY A CA 1
ATOM 819 C C . GLY A 1 109 ? 7.149 -0.081 -19.415 1.00 66.81 109 GLY A C 1
ATOM 820 O O . GLY A 1 109 ? 7.131 -1.121 -20.077 1.00 66.81 109 GLY A O 1
ATOM 821 N N . SER A 1 110 ? 7.356 1.109 -19.986 1.00 57.25 110 SER A N 1
ATOM 822 C CA . SER A 1 110 ? 7.442 1.352 -21.440 1.00 57.25 110 SER A CA 1
ATOM 823 C C . SER A 1 110 ? 8.522 0.534 -22.178 1.00 57.25 110 SER A C 1
ATOM 825 O O . SER A 1 110 ? 8.438 0.381 -23.395 1.00 57.25 110 SER A O 1
ATOM 827 N N . GLY A 1 111 ? 9.499 -0.043 -21.466 1.00 49.72 111 GLY A N 1
ATOM 828 C CA . GLY A 1 111 ? 10.532 -0.939 -22.011 1.00 49.72 111 GLY A CA 1
ATOM 829 C C . GLY A 1 111 ? 10.267 -2.446 -21.852 1.00 49.72 111 GLY A C 1
ATOM 830 O O . GLY A 1 111 ? 11.052 -3.261 -22.342 1.00 49.72 111 GLY A O 1
ATOM 831 N N . ALA A 1 112 ? 9.189 -2.854 -21.175 1.00 54.34 112 ALA A N 1
ATOM 832 C CA . ALA A 1 112 ? 8.910 -4.261 -20.909 1.00 54.34 112 ALA A CA 1
ATOM 833 C C . ALA A 1 112 ? 8.404 -4.965 -22.180 1.00 54.34 112 ALA A C 1
ATOM 835 O O . ALA A 1 112 ? 7.265 -4.787 -22.621 1.00 54.34 112 ALA A O 1
ATOM 836 N N . LYS A 1 113 ? 9.250 -5.809 -22.785 1.00 45.78 113 LYS A N 1
ATOM 837 C CA . LYS A 1 113 ? 8.850 -6.666 -23.909 1.00 45.78 113 LYS A CA 1
ATOM 838 C C . LYS A 1 113 ? 7.696 -7.566 -23.448 1.00 45.78 113 LYS A C 1
ATOM 840 O O . LYS A 1 113 ? 7.905 -8.454 -22.625 1.00 45.78 113 LYS A O 1
ATOM 845 N N . ARG A 1 114 ? 6.490 -7.354 -23.998 1.00 47.66 114 ARG A N 1
ATOM 846 C CA . ARG A 1 114 ? 5.299 -8.227 -23.879 1.00 47.66 114 ARG A CA 1
ATOM 847 C C . ARG A 1 114 ? 5.628 -9.659 -24.337 1.00 47.66 114 ARG A C 1
ATOM 849 O O . ARG A 1 114 ? 5.310 -10.034 -25.459 1.00 47.66 114 ARG A O 1
ATOM 856 N N . LYS A 1 115 ? 6.337 -10.450 -23.532 1.00 42.78 115 LYS A N 1
ATOM 857 C CA . LYS A 1 115 ? 6.723 -11.832 -23.873 1.00 42.78 115 LYS A CA 1
ATOM 858 C C . LYS A 1 115 ? 6.719 -12.789 -22.678 1.00 42.78 115 LYS A C 1
ATOM 860 O O . LYS A 1 115 ? 7.326 -13.851 -22.753 1.00 42.78 115 LYS A O 1
ATOM 865 N N . ALA A 1 116 ? 6.010 -12.474 -21.597 1.00 45.44 116 ALA A N 1
ATOM 866 C CA . ALA A 1 116 ? 5.747 -13.473 -20.567 1.00 45.44 116 ALA A CA 1
ATOM 867 C C . ALA A 1 116 ? 4.507 -14.290 -20.964 1.00 45.44 116 ALA A C 1
ATOM 869 O O . ALA A 1 116 ? 3.375 -13.822 -20.888 1.00 45.44 116 ALA A O 1
ATOM 870 N N . LYS A 1 117 ? 4.728 -15.522 -21.431 1.00 41.31 117 LYS A N 1
ATOM 871 C CA . LYS A 1 117 ? 3.671 -16.514 -21.660 1.00 41.31 117 LYS A CA 1
ATOM 872 C C . LYS A 1 117 ? 3.043 -16.823 -20.290 1.00 41.31 117 LYS A C 1
ATOM 874 O O . LYS A 1 117 ? 3.648 -17.528 -19.492 1.00 41.31 117 LYS A O 1
ATOM 879 N N . GLY A 1 118 ? 1.897 -16.210 -19.996 1.00 45.16 118 GLY A N 1
ATOM 880 C CA . GLY A 1 118 ? 1.223 -16.291 -18.692 1.00 45.16 118 GLY A CA 1
ATOM 881 C C . GLY A 1 118 ? 0.767 -14.944 -18.123 1.00 45.16 118 GLY A C 1
ATOM 882 O O . GLY A 1 118 ? -0.078 -14.930 -17.232 1.00 45.16 118 GLY A O 1
ATOM 883 N N . THR A 1 119 ? 1.246 -13.808 -18.648 1.00 47.72 119 THR A N 1
ATOM 884 C CA . THR A 1 119 ? 0.643 -12.510 -18.326 1.00 47.72 119 THR A CA 1
ATOM 885 C C . THR A 1 119 ? -0.617 -12.332 -19.168 1.00 47.72 119 THR A C 1
ATOM 887 O O . THR A 1 119 ? -0.569 -12.300 -20.396 1.00 47.72 119 THR A O 1
ATOM 890 N N . LEU A 1 120 ? -1.771 -12.242 -18.509 1.00 44.66 120 LEU A N 1
ATOM 891 C CA . LEU A 1 120 ? -3.053 -11.888 -19.120 1.00 44.66 120 LEU A CA 1
ATOM 892 C C . LEU A 1 120 ? -2.972 -10.479 -19.726 1.00 44.66 120 LEU A C 1
ATOM 894 O O . LEU A 1 120 ? -3.424 -9.550 -19.083 1.00 44.66 120 LEU A O 1
ATOM 898 N N . ASN A 1 121 ? -2.359 -10.279 -20.897 1.00 48.47 121 ASN A N 1
ATOM 899 C CA . ASN A 1 121 ? -2.416 -9.059 -21.725 1.00 48.47 121 ASN A CA 1
ATOM 900 C C . ASN A 1 121 ? -2.344 -7.665 -21.016 1.00 48.47 121 ASN A C 1
ATOM 902 O O . ASN A 1 121 ? -2.662 -6.666 -21.655 1.00 48.47 121 ASN A O 1
ATOM 906 N N . GLY A 1 122 ? -1.909 -7.540 -19.749 1.00 62.47 122 GLY A N 1
ATOM 907 C CA . GLY A 1 122 ? -2.394 -6.433 -18.905 1.00 62.47 122 GLY A CA 1
ATOM 908 C C . GLY A 1 122 ? -1.755 -6.232 -17.522 1.00 62.47 122 GLY A C 1
ATOM 909 O O . GLY A 1 122 ? -2.366 -5.577 -16.690 1.00 62.47 122 GLY A O 1
ATOM 910 N N . GLY A 1 123 ? -0.537 -6.724 -17.263 1.00 76.50 123 GLY A N 1
ATOM 911 C CA . GLY A 1 123 ? 0.222 -6.388 -16.042 1.00 76.50 123 GLY A CA 1
ATOM 912 C C . GLY A 1 123 ? 0.240 -7.457 -14.941 1.00 76.50 123 GLY A C 1
ATOM 913 O O . GLY A 1 123 ? -0.123 -8.610 -15.174 1.00 76.50 123 GLY A O 1
ATOM 914 N N . TRP A 1 124 ? 0.719 -7.075 -13.754 1.00 84.50 124 TRP A N 1
ATOM 915 C CA . TRP A 1 124 ? 0.920 -7.933 -12.579 1.00 84.50 124 TRP A CA 1
ATOM 916 C C . TRP A 1 124 ? -0.091 -7.607 -11.486 1.00 84.50 124 TRP A C 1
ATOM 918 O O . TRP A 1 124 ? -0.212 -6.447 -11.109 1.00 84.50 124 TRP A O 1
ATOM 928 N N . LYS A 1 125 ? -0.785 -8.603 -10.929 1.00 88.19 125 LYS A N 1
ATOM 929 C CA . LYS A 1 125 ? -1.721 -8.391 -9.814 1.00 88.19 125 LYS A CA 1
ATOM 930 C C . LYS A 1 125 ? -1.089 -8.782 -8.481 1.00 88.19 125 LYS A C 1
ATOM 932 O O . LYS A 1 125 ? -0.539 -9.870 -8.351 1.00 88.19 125 LYS A O 1
ATOM 937 N N . PHE A 1 126 ? -1.227 -7.912 -7.488 1.00 88.19 126 PHE A N 1
ATOM 938 C CA . PHE A 1 126 ? -0.749 -8.106 -6.122 1.00 88.19 126 PHE A CA 1
ATOM 939 C C . PHE A 1 126 ? -1.906 -7.881 -5.161 1.00 88.19 126 PHE A C 1
ATOM 941 O O . PHE A 1 126 ? -2.553 -6.840 -5.239 1.00 88.19 126 PHE A O 1
ATOM 948 N N . THR A 1 127 ? -2.151 -8.825 -4.255 1.00 91.94 127 THR A N 1
ATOM 949 C CA . THR A 1 127 ? -3.131 -8.649 -3.175 1.00 91.94 127 THR A CA 1
ATOM 950 C C . THR A 1 127 ? -2.391 -8.441 -1.868 1.00 91.94 127 THR A C 1
ATOM 952 O O . THR A 1 127 ? -1.678 -9.335 -1.418 1.00 91.94 127 THR A O 1
ATOM 955 N N . ASN A 1 128 ? -2.584 -7.276 -1.258 1.00 91.00 128 ASN A N 1
ATOM 956 C CA . ASN A 1 128 ? -2.064 -6.975 0.068 1.00 91.00 128 ASN A CA 1
ATOM 957 C C . ASN A 1 128 ? -3.200 -7.063 1.089 1.00 91.00 128 ASN A C 1
ATOM 959 O O . ASN A 1 128 ? -4.335 -6.682 0.794 1.00 91.00 128 ASN A O 1
ATOM 963 N N . VAL A 1 129 ? -2.888 -7.547 2.290 1.00 92.56 129 VAL A N 1
ATOM 964 C CA . VAL A 1 129 ? -3.839 -7.624 3.403 1.00 92.56 129 VAL A CA 1
ATOM 965 C C . VAL A 1 129 ? -3.452 -6.585 4.448 1.00 92.56 129 VAL A C 1
ATOM 967 O O . VAL A 1 129 ? -2.308 -6.549 4.896 1.00 92.56 129 VAL A O 1
ATOM 970 N N . TYR A 1 130 ? -4.409 -5.743 4.823 1.00 90.81 130 TYR A N 1
ATOM 971 C CA . TYR A 1 130 ? -4.228 -4.641 5.760 1.00 90.81 130 TYR A CA 1
ATOM 972 C C . TYR A 1 130 ? -5.179 -4.791 6.938 1.00 90.81 130 TYR A C 1
ATOM 974 O O . TYR A 1 130 ? -6.387 -4.925 6.743 1.00 90.81 130 TYR A O 1
ATOM 982 N N . GLY A 1 131 ? -4.644 -4.751 8.155 1.00 90.81 131 GLY A N 1
ATOM 983 C CA . GLY A 1 131 ? -5.451 -4.593 9.360 1.00 90.81 131 GLY A CA 1
ATOM 984 C C . GLY A 1 131 ? -5.724 -3.116 9.609 1.00 90.81 131 GLY A C 1
ATOM 985 O O . GLY A 1 131 ? -4.819 -2.305 9.460 1.00 90.81 131 GLY A O 1
ATOM 986 N N . PHE A 1 132 ? -6.957 -2.790 9.987 1.00 88.25 132 PHE A N 1
ATOM 987 C CA . PHE A 1 132 ? -7.373 -1.447 10.365 1.00 88.25 132 PHE A CA 1
ATOM 988 C C . PHE A 1 132 ? -7.971 -1.434 11.763 1.00 88.25 132 PHE A C 1
ATOM 990 O O . PHE A 1 132 ? -8.743 -2.329 12.124 1.00 88.25 132 PHE A O 1
ATOM 997 N N . ARG A 1 133 ? -7.687 -0.365 12.504 1.00 86.69 133 ARG A N 1
ATOM 998 C CA . ARG A 1 133 ? -8.284 -0.033 13.792 1.00 86.69 133 ARG A CA 1
ATOM 999 C C . ARG A 1 133 ? -8.617 1.460 13.883 1.00 86.69 133 ARG A C 1
ATOM 1001 O O . ARG A 1 133 ? -7.853 2.318 13.445 1.00 86.69 133 ARG A O 1
ATOM 1008 N N . VAL A 1 134 ? -9.742 1.786 14.510 1.00 79.44 134 VAL A N 1
ATOM 1009 C CA . VAL A 1 134 ? -10.027 3.147 14.980 1.00 79.44 134 VAL A CA 1
ATOM 1010 C C . VAL A 1 134 ? -9.291 3.346 16.300 1.00 79.44 134 VAL A C 1
ATOM 1012 O O . VAL A 1 134 ? -9.463 2.559 17.232 1.00 79.44 134 VAL A O 1
ATOM 1015 N N . LEU A 1 135 ? -8.455 4.379 16.383 1.00 71.25 135 LEU A N 1
ATOM 1016 C CA . LEU A 1 135 ? -7.823 4.771 17.637 1.00 71.25 135 LEU A CA 1
ATOM 1017 C C . LEU A 1 135 ? -8.837 5.468 18.561 1.00 71.25 135 LEU A C 1
ATOM 1019 O O . LEU A 1 135 ? -9.784 6.084 18.070 1.00 71.25 135 LEU A O 1
ATOM 1023 N N . PRO A 1 136 ? -8.635 5.427 19.892 1.00 61.97 136 PRO A N 1
ATOM 1024 C CA . PRO A 1 136 ? -9.535 6.060 20.864 1.00 61.97 136 PRO A CA 1
ATOM 1025 C C . PRO A 1 136 ? -9.757 7.566 20.649 1.00 61.97 136 PRO A C 1
ATOM 1027 O O . PRO A 1 136 ? -10.766 8.107 21.083 1.00 61.97 136 PRO A O 1
ATOM 1030 N N . ASP A 1 137 ? -8.830 8.237 19.966 1.00 66.75 137 ASP A N 1
ATOM 1031 C CA . ASP A 1 137 ? -8.885 9.660 19.616 1.00 66.75 137 ASP A CA 1
ATOM 1032 C C . ASP A 1 137 ? -9.478 9.932 18.216 1.00 66.75 137 ASP A C 1
ATOM 1034 O O . ASP A 1 137 ? -9.403 11.049 17.706 1.00 66.75 137 ASP A O 1
ATOM 1038 N N . GLY A 1 138 ? -10.046 8.912 17.564 1.00 56.34 138 GLY A N 1
ATOM 1039 C CA . GLY A 1 138 ? -10.624 9.003 16.223 1.00 56.34 138 GLY A CA 1
ATOM 1040 C C . GLY A 1 138 ? -9.602 8.985 15.080 1.00 56.34 138 GLY A C 1
ATOM 1041 O O . GLY A 1 138 ? -10.003 9.047 13.912 1.00 56.34 138 GLY A O 1
ATOM 1042 N N . ARG A 1 139 ? -8.295 8.877 15.367 1.00 55.97 139 ARG A N 1
ATOM 1043 C CA . ARG A 1 139 ? -7.260 8.697 14.336 1.00 55.97 139 ARG A CA 1
ATOM 1044 C C . ARG A 1 139 ? -7.270 7.262 13.787 1.00 55.97 139 ARG A C 1
ATOM 1046 O O . ARG A 1 139 ? -7.782 6.328 14.401 1.00 55.97 139 ARG A O 1
ATOM 1053 N N . LYS A 1 140 ? -6.752 7.099 12.570 1.00 54.19 140 LYS A N 1
ATOM 1054 C CA . LYS A 1 140 ? -6.780 5.846 11.791 1.00 54.19 140 LYS A CA 1
ATOM 1055 C C . LYS A 1 140 ? -5.498 5.063 12.035 1.00 54.19 140 LYS A C 1
ATOM 1057 O O . LYS A 1 140 ? -4.467 5.714 12.134 1.00 54.19 140 LYS A O 1
ATOM 1062 N N . GLY A 1 141 ? -5.554 3.733 12.049 1.00 53.50 141 GLY A N 1
ATOM 1063 C CA . GLY A 1 141 ? -4.394 2.840 12.014 1.00 53.50 141 GLY A CA 1
ATOM 1064 C C . GLY A 1 141 ? -4.667 1.534 11.331 1.00 53.50 141 GLY A C 1
ATOM 1065 O O . GLY A 1 141 ? -5.865 1.198 11.239 1.00 53.50 141 GLY A O 1
#

Foldseek 3Di:
DVVQVVVVVVLLVQLQVLLQLQQDVPDPVSLLSSLLSNLVSDDAQDWDQDPNDTDTHRDSVSSSVVSSVVQVVCLVVQLARNKHWPDKDWAAPDPFKIKMWTKIFGFGPPPDPPPDPPPPPGGDIDIDMDIWGQDPVRDID